Protein AF-A0A537Z3K4-F1 (afdb_monomer)

Solvent-accessible surface area (backbone atoms only — not comparable to full-atom values): 7274 Å² total; per-residue (Å²): 110,70,67,61,51,53,50,51,52,49,50,54,50,51,53,51,49,50,53,50,50,56,60,50,54,54,62,71,56,87,50,23,42,53,38,21,54,43,51,54,51,51,50,52,54,50,36,47,75,70,73,42,87,67,78,83,89,61,53,58,65,56,53,29,51,55,37,34,76,74,65,73,42,85,36,62,72,29,34,54,22,27,46,36,7,53,73,41,60,79,87,54,8,55,59,23,27,54,47,20,56,51,35,47,54,49,43,52,54,53,48,50,56,50,54,54,50,51,52,52,51,49,58,70,69,51,67,75,83,69,70,87,123

Mean predicted aligned error: 10.36 Å

Foldseek 3Di:
DVVVVVVVVVVVVVVVVVVVVVLVVQVPDLQLQSLLVSLVVVLCVLCVVLVNDDPPPDQLVSVQCSCCVPQVQHCVQLRVLSCCLNPNDPVCNNVSSVSNVVSSVVSSVRSVVRSVVVVVVVVVVPCPVVDDD

pLDDT: mean 81.57, std 13.55, range [47.38, 96.12]

Structure (mmCIF, N/CA/C/O backbone):
data_AF-A0A537Z3K4-F1
#
_entry.id   AF-A0A537Z3K4-F1
#
loop_
_atom_site.group_PDB
_atom_site.id
_atom_site.type_symbol
_atom_site.label_atom_id
_atom_site.label_alt_id
_atom_site.label_comp_id
_atom_site.label_asym_id
_atom_site.label_entity_id
_atom_site.label_seq_id
_atom_site.pdbx_PDB_ins_code
_atom_site.Cartn_x
_atom_site.Cartn_y
_atom_site.Cartn_z
_atom_site.occupancy
_atom_site.B_iso_or_equiv
_atom_site.auth_seq_id
_atom_site.auth_comp_id
_atom_site.auth_asym_id
_atom_site.auth_atom_id
_atom_site.pdbx_PDB_model_num
ATOM 1 N N . MET A 1 1 ? 33.391 11.000 -20.122 1.00 75.31 1 MET A N 1
ATOM 2 C CA . MET A 1 1 ? 32.340 9.970 -19.935 1.00 75.31 1 MET A CA 1
ATOM 3 C C . MET A 1 1 ? 32.119 9.601 -18.469 1.00 75.31 1 MET A C 1
ATOM 5 O O . MET A 1 1 ? 31.001 9.7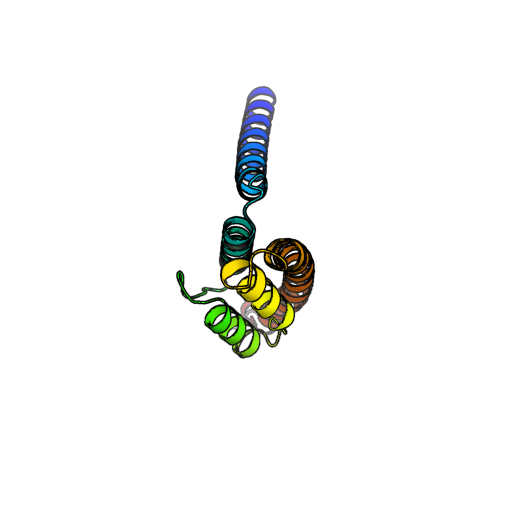67 -18.005 1.00 75.31 1 MET A O 1
ATOM 9 N N . ALA A 1 2 ? 33.145 9.188 -17.712 1.00 86.19 2 ALA A N 1
ATOM 10 C CA . ALA A 1 2 ? 32.992 8.784 -16.302 1.00 86.19 2 ALA A CA 1
ATOM 11 C C . ALA A 1 2 ? 32.328 9.845 -15.394 1.00 86.19 2 ALA A C 1
ATOM 13 O O . ALA A 1 2 ? 31.465 9.509 -14.590 1.00 86.19 2 ALA A O 1
ATOM 14 N N . PHE A 1 3 ? 32.661 11.128 -15.577 1.00 89.81 3 PHE A N 1
ATOM 15 C CA . PHE A 1 3 ? 32.042 12.232 -14.831 1.00 89.81 3 PHE A CA 1
ATOM 16 C C . PHE A 1 3 ? 30.523 12.331 -15.056 1.00 89.81 3 PHE A C 1
ATOM 18 O O . PHE A 1 3 ? 29.762 12.430 -14.100 1.00 89.81 3 PHE A O 1
ATOM 25 N N . LEU A 1 4 ? 30.070 12.233 -16.311 1.00 90.69 4 LEU A N 1
ATOM 26 C CA . LEU A 1 4 ? 28.643 12.263 -16.648 1.00 90.69 4 LEU A CA 1
ATOM 27 C C . LEU A 1 4 ? 27.902 11.046 -16.079 1.00 90.69 4 LEU A C 1
ATOM 29 O O . LEU A 1 4 ? 26.783 11.188 -15.597 1.00 90.69 4 LEU A O 1
ATOM 33 N N . LEU A 1 5 ? 28.536 9.869 -16.085 1.00 90.06 5 LEU A N 1
ATOM 34 C CA . LEU A 1 5 ? 27.970 8.654 -15.491 1.00 90.06 5 LEU A CA 1
ATOM 35 C C . LEU A 1 5 ? 27.822 8.773 -13.969 1.00 90.06 5 LEU A C 1
ATOM 37 O O . LEU A 1 5 ? 26.775 8.415 -13.434 1.00 90.06 5 LEU A O 1
ATOM 41 N N . LEU A 1 6 ? 28.826 9.318 -13.276 1.00 91.31 6 LEU A N 1
ATOM 42 C CA . LEU A 1 6 ? 28.752 9.589 -11.836 1.00 91.31 6 LEU A CA 1
ATOM 43 C C . LEU A 1 6 ? 27.644 10.592 -11.503 1.00 91.31 6 LEU A C 1
ATOM 45 O O . LEU A 1 6 ? 26.892 10.389 -10.551 1.00 91.31 6 LEU A O 1
ATOM 49 N N . LEU A 1 7 ? 27.507 11.643 -12.310 1.00 92.81 7 LEU A N 1
ATOM 50 C CA . LEU A 1 7 ? 26.484 12.669 -12.123 1.00 92.81 7 LEU A CA 1
ATOM 51 C C . LEU A 1 7 ? 25.076 12.095 -12.351 1.00 92.81 7 LEU A C 1
ATOM 53 O O . LEU A 1 7 ? 24.181 12.308 -11.532 1.00 92.81 7 LEU A O 1
ATOM 57 N N . ALA A 1 8 ? 24.894 11.285 -13.398 1.00 89.25 8 ALA A N 1
ATOM 58 C CA . ALA A 1 8 ? 23.645 10.574 -13.659 1.00 89.25 8 ALA A CA 1
ATOM 59 C C . ALA A 1 8 ? 23.298 9.582 -12.534 1.00 89.25 8 ALA A C 1
ATOM 61 O O . ALA A 1 8 ? 22.165 9.574 -12.049 1.00 89.25 8 ALA A O 1
ATOM 62 N N . ALA A 1 9 ? 24.267 8.789 -12.065 1.00 90.50 9 ALA A N 1
ATOM 63 C CA . ALA A 1 9 ? 24.074 7.866 -10.948 1.00 90.50 9 ALA A CA 1
ATOM 64 C C . ALA A 1 9 ? 23.692 8.608 -9.655 1.00 90.50 9 ALA A C 1
ATOM 66 O O . ALA A 1 9 ? 22.760 8.200 -8.960 1.00 90.50 9 ALA A O 1
ATOM 67 N N . GLY A 1 10 ? 24.352 9.736 -9.369 1.00 93.69 10 GLY A N 1
ATOM 68 C CA . GLY A 1 10 ? 24.030 10.605 -8.238 1.00 93.69 10 GLY A CA 1
ATOM 69 C C . GLY A 1 10 ? 22.610 11.170 -8.314 1.00 93.69 10 GLY A C 1
ATOM 70 O O . GLY A 1 10 ? 21.876 11.119 -7.327 1.00 93.69 10 GLY A O 1
ATOM 71 N N . ALA A 1 11 ? 22.181 11.630 -9.492 1.0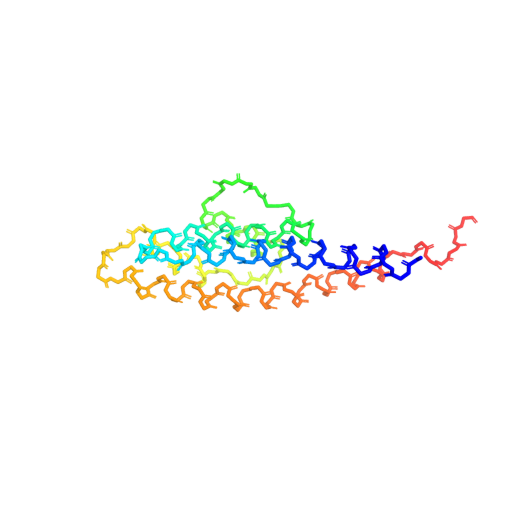0 89.19 11 ALA A N 1
ATOM 72 C CA . ALA A 1 11 ? 20.822 12.121 -9.708 1.00 89.19 11 ALA A CA 1
ATOM 73 C C . ALA A 1 11 ? 19.768 11.018 -9.498 1.00 89.19 11 ALA A C 1
ATOM 75 O O . ALA A 1 11 ? 18.789 11.225 -8.777 1.00 89.19 11 ALA A O 1
ATOM 76 N N . VAL A 1 12 ? 19.984 9.820 -10.055 1.00 88.25 12 VAL A N 1
ATOM 77 C CA . VAL A 1 12 ? 19.087 8.666 -9.863 1.00 88.25 12 VAL A CA 1
ATOM 78 C C . VAL A 1 12 ? 19.009 8.268 -8.388 1.00 88.25 12 VAL A C 1
ATOM 80 O O . VAL A 1 12 ? 17.910 8.039 -7.869 1.00 88.25 12 VAL A O 1
ATOM 83 N N . ALA A 1 13 ? 20.144 8.229 -7.685 1.00 86.38 13 ALA A N 1
ATOM 84 C CA . ALA A 1 13 ? 20.195 7.928 -6.257 1.00 86.38 13 ALA A CA 1
ATOM 85 C C . ALA A 1 13 ? 19.446 8.986 -5.430 1.00 86.38 13 ALA A C 1
ATOM 87 O O . ALA A 1 13 ? 18.612 8.631 -4.596 1.00 86.38 13 ALA A O 1
ATOM 88 N N . ALA A 1 14 ? 19.666 10.276 -5.700 1.00 83.31 14 ALA A N 1
ATOM 89 C CA . ALA A 1 14 ? 18.999 11.379 -5.011 1.00 83.31 14 ALA A CA 1
ATOM 90 C C . ALA A 1 14 ? 17.476 11.353 -5.211 1.00 83.31 14 ALA A C 1
ATOM 92 O O . ALA A 1 14 ? 16.722 11.462 -4.243 1.00 83.31 14 ALA A O 1
ATOM 93 N N . ILE A 1 15 ? 17.005 11.131 -6.443 1.00 86.94 15 ILE A N 1
ATOM 94 C CA . ILE A 1 15 ? 15.571 11.003 -6.748 1.00 86.94 15 ILE A CA 1
ATOM 95 C C . ILE A 1 15 ? 14.976 9.789 -6.024 1.00 86.94 15 ILE A C 1
ATOM 97 O O . ILE A 1 15 ? 13.884 9.873 -5.452 1.00 86.94 15 ILE A O 1
ATOM 101 N N . SER A 1 16 ? 15.695 8.666 -6.006 1.00 80.25 16 SER A N 1
ATOM 102 C CA . SER A 1 16 ? 15.261 7.441 -5.327 1.00 80.25 16 SER A CA 1
ATOM 103 C C . SER A 1 16 ? 15.159 7.638 -3.812 1.00 80.25 16 SER A C 1
ATOM 105 O O . SER A 1 16 ? 14.147 7.272 -3.207 1.00 80.25 16 SER A O 1
ATOM 107 N N . LEU A 1 17 ? 16.158 8.281 -3.199 1.00 79.00 17 LEU A N 1
ATOM 108 C CA . LEU A 1 17 ? 16.162 8.633 -1.779 1.00 79.00 17 LEU A CA 1
ATOM 109 C C . LEU A 1 17 ? 15.046 9.617 -1.441 1.00 79.00 17 LEU A C 1
ATOM 111 O O . LEU A 1 17 ? 14.347 9.415 -0.452 1.00 79.00 17 LEU A O 1
ATOM 115 N N . LEU A 1 18 ? 14.815 10.632 -2.276 1.00 78.25 18 LEU A N 1
ATOM 116 C CA . LEU A 1 18 ? 13.732 11.589 -2.073 1.00 78.25 18 LEU A CA 1
ATOM 117 C C . LEU A 1 18 ? 12.367 10.898 -2.135 1.00 78.25 18 LEU A C 1
ATOM 119 O O . LEU A 1 18 ? 11.528 11.130 -1.264 1.00 78.25 18 LEU A O 1
ATOM 123 N N . LYS A 1 19 ? 12.146 10.005 -3.109 1.00 72.81 19 LYS A N 1
ATOM 124 C CA . LYS A 1 19 ? 10.929 9.181 -3.182 1.00 72.81 19 LYS A CA 1
ATOM 125 C C . LYS A 1 19 ? 10.756 8.340 -1.919 1.00 72.81 19 LYS A C 1
ATOM 127 O O . LYS A 1 19 ? 9.667 8.323 -1.343 1.00 72.81 19 LYS A O 1
ATOM 132 N N . LEU A 1 20 ? 11.821 7.685 -1.456 1.00 73.50 20 LEU A N 1
ATOM 133 C CA . LEU A 1 20 ? 11.792 6.863 -0.249 1.00 73.50 20 LEU A CA 1
ATOM 134 C C . LEU A 1 20 ? 11.510 7.696 1.009 1.00 73.50 20 LEU A C 1
ATOM 136 O O . LEU A 1 20 ? 10.682 7.300 1.830 1.00 73.50 20 LEU A O 1
ATOM 140 N N . ALA A 1 21 ? 12.148 8.858 1.140 1.00 69.00 21 ALA A N 1
ATOM 141 C CA . ALA A 1 21 ? 11.952 9.793 2.238 1.00 69.00 21 ALA A CA 1
ATOM 142 C C . ALA A 1 21 ? 10.519 10.326 2.251 1.00 69.00 21 ALA A C 1
ATOM 144 O O . ALA A 1 21 ? 9.865 10.265 3.286 1.00 69.00 21 ALA A O 1
ATOM 145 N N . ARG A 1 22 ? 9.970 10.737 1.099 1.00 72.69 22 ARG A N 1
ATOM 146 C CA . ARG A 1 22 ? 8.560 11.144 0.975 1.00 72.69 22 ARG A CA 1
ATOM 147 C C . ARG A 1 22 ? 7.615 10.010 1.366 1.00 72.69 22 ARG A C 1
ATOM 149 O O . ARG A 1 22 ? 6.629 10.239 2.061 1.00 72.69 22 ARG A O 1
ATOM 156 N N . ARG A 1 23 ? 7.930 8.778 0.956 1.00 66.12 23 ARG A N 1
ATOM 157 C CA . ARG A 1 23 ? 7.155 7.577 1.294 1.00 66.12 23 ARG A CA 1
ATOM 158 C C . ARG A 1 23 ? 7.206 7.271 2.791 1.00 66.12 23 ARG A C 1
ATOM 160 O O . ARG A 1 23 ? 6.175 6.948 3.367 1.00 66.12 23 ARG A O 1
ATOM 167 N N . ARG A 1 24 ? 8.364 7.431 3.442 1.00 62.19 24 ARG A N 1
ATOM 168 C CA . ARG A 1 24 ? 8.514 7.277 4.900 1.00 62.19 24 ARG A CA 1
ATOM 169 C C . ARG A 1 24 ? 7.927 8.436 5.701 1.00 62.19 24 ARG A C 1
ATOM 171 O O . ARG A 1 24 ? 7.373 8.185 6.765 1.00 62.19 24 ARG A O 1
ATOM 178 N N . ALA A 1 25 ? 7.975 9.661 5.187 1.00 61.25 25 ALA A N 1
ATOM 179 C CA . ALA A 1 25 ? 7.377 10.837 5.814 1.00 61.25 25 ALA A CA 1
ATOM 180 C C . ALA A 1 25 ? 5.860 10.673 5.999 1.00 61.25 25 ALA A C 1
ATOM 182 O O . ALA A 1 25 ? 5.318 11.100 7.015 1.00 61.25 25 ALA A O 1
ATOM 183 N N . ARG A 1 26 ? 5.182 9.951 5.091 1.00 59.44 26 ARG A N 1
ATOM 184 C CA . ARG A 1 26 ? 3.759 9.586 5.248 1.00 59.44 26 ARG A CA 1
ATOM 185 C C . ARG A 1 26 ? 3.475 8.747 6.505 1.00 59.44 26 ARG A C 1
ATOM 187 O O . ARG A 1 26 ? 2.361 8.786 7.008 1.00 59.44 26 ARG A O 1
ATOM 194 N N . TYR A 1 27 ? 4.469 8.030 7.031 1.00 56.59 27 TYR A N 1
ATOM 195 C CA . TYR A 1 27 ? 4.353 7.180 8.223 1.00 56.59 27 TYR A CA 1
ATOM 196 C C . TYR A 1 27 ? 4.934 7.806 9.498 1.00 56.59 27 TYR A C 1
ATOM 198 O O . TYR A 1 27 ? 4.916 7.162 10.544 1.00 56.59 27 TYR A O 1
ATOM 206 N N . LEU A 1 28 ? 5.463 9.032 9.422 1.00 60.97 28 LEU A N 1
ATOM 207 C CA . LEU A 1 28 ? 5.999 9.769 10.575 1.00 60.97 28 LEU A CA 1
ATOM 208 C C . LEU A 1 28 ? 4.901 10.411 11.435 1.00 60.97 28 LEU A C 1
ATOM 210 O O . LEU A 1 28 ? 5.163 10.873 12.542 1.00 60.97 28 LEU A O 1
ATOM 214 N N . THR A 1 29 ? 3.660 10.415 10.952 1.00 67.44 29 THR A N 1
ATOM 215 C CA . THR A 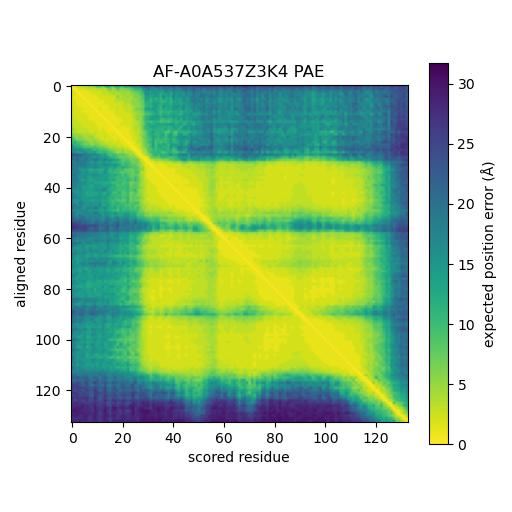1 29 ? 2.503 10.825 11.744 1.00 67.44 29 THR A CA 1
ATOM 216 C C . THR A 1 29 ? 2.119 9.740 12.753 1.00 67.44 29 THR A C 1
ATOM 218 O O . THR A 1 29 ? 2.086 8.555 12.428 1.00 67.44 29 THR A O 1
ATOM 221 N N . ARG A 1 30 ? 1.822 10.152 13.990 1.00 72.56 30 ARG A N 1
ATOM 222 C CA . ARG A 1 30 ? 1.260 9.275 15.032 1.00 72.56 30 ARG A CA 1
ATOM 223 C C . ARG A 1 30 ? -0.254 9.072 14.891 1.00 72.56 30 ARG A C 1
ATOM 225 O O . ARG A 1 30 ? -0.822 8.321 15.674 1.00 72.56 30 ARG A O 1
ATOM 232 N N . ASP A 1 31 ? -0.889 9.727 13.920 1.00 85.94 31 ASP A N 1
ATOM 233 C CA . ASP A 1 31 ? -2.322 9.606 13.670 1.00 85.94 31 ASP A CA 1
ATOM 234 C C . ASP A 1 31 ? -2.634 8.278 12.944 1.00 85.94 31 ASP A C 1
ATOM 236 O O . ASP A 1 31 ? -2.216 8.100 11.790 1.00 85.94 31 ASP A O 1
ATOM 240 N N . PRO A 1 32 ? -3.368 7.342 13.580 1.00 86.12 32 PRO A N 1
ATOM 241 C CA . PRO A 1 32 ? -3.703 6.050 12.983 1.00 86.12 32 PRO A CA 1
ATOM 242 C C . PRO A 1 32 ? -4.514 6.183 11.690 1.00 86.12 32 PRO A C 1
ATOM 244 O O . PRO A 1 32 ? -4.315 5.399 10.759 1.00 86.12 32 PRO A O 1
ATOM 247 N N . ARG A 1 33 ? -5.339 7.230 11.559 1.00 89.56 33 ARG A N 1
ATOM 248 C CA . ARG A 1 33 ? -6.168 7.455 10.367 1.00 89.56 33 ARG A CA 1
ATOM 249 C C . ARG A 1 33 ? -5.315 7.794 9.154 1.00 89.56 33 ARG A C 1
ATOM 251 O O . ARG A 1 33 ? -5.544 7.291 8.053 1.00 89.56 33 ARG A O 1
ATOM 258 N N . ARG A 1 34 ? -4.289 8.625 9.358 1.00 87.38 34 ARG A N 1
ATOM 259 C CA . ARG A 1 34 ? -3.319 8.962 8.308 1.00 87.38 34 ARG A CA 1
ATOM 260 C C . ARG A 1 34 ? -2.457 7.762 7.933 1.00 87.38 34 ARG A C 1
ATOM 262 O O . ARG A 1 34 ? -2.152 7.601 6.754 1.00 87.38 34 ARG A O 1
ATOM 269 N N . ILE A 1 35 ? -2.103 6.907 8.896 1.00 88.38 35 ILE A N 1
ATOM 270 C CA . ILE A 1 35 ? -1.390 5.652 8.616 1.00 88.38 35 ILE A CA 1
ATOM 271 C C . ILE A 1 35 ? -2.250 4.731 7.744 1.00 88.38 35 ILE A C 1
ATOM 273 O O . ILE A 1 35 ? -1.744 4.218 6.747 1.00 88.38 35 ILE A O 1
ATOM 277 N N . ALA A 1 36 ? -3.534 4.560 8.063 1.00 89.50 36 ALA A N 1
ATOM 278 C CA . ALA A 1 36 ? -4.456 3.757 7.261 1.00 89.50 36 ALA A CA 1
ATOM 279 C C . ALA A 1 36 ? -4.567 4.289 5.823 1.00 89.50 36 ALA A C 1
ATOM 281 O O . ALA A 1 36 ? -4.378 3.545 4.860 1.00 89.50 36 ALA A O 1
ATOM 282 N N . ALA A 1 37 ? -4.779 5.600 5.663 1.00 88.31 37 ALA A N 1
ATOM 283 C CA . ALA A 1 37 ? -4.836 6.238 4.348 1.00 88.31 37 ALA A CA 1
ATOM 284 C C . ALA A 1 37 ? -3.518 6.083 3.561 1.00 88.31 37 ALA A C 1
ATOM 286 O O . ALA A 1 37 ? -3.538 5.861 2.349 1.00 88.31 37 ALA A O 1
ATOM 287 N N . ALA A 1 38 ? -2.370 6.166 4.243 1.00 88.31 38 ALA A N 1
ATOM 288 C CA . ALA A 1 38 ? -1.063 5.923 3.639 1.00 88.31 38 ALA A CA 1
ATOM 289 C C . ALA A 1 38 ? -0.898 4.465 3.184 1.00 88.31 38 ALA A C 1
ATOM 291 O O . ALA A 1 38 ? -0.361 4.243 2.101 1.00 88.31 38 ALA A O 1
ATOM 292 N N . CYS A 1 39 ? -1.395 3.496 3.961 1.00 89.38 39 CYS A N 1
ATOM 293 C CA . CYS A 1 39 ? -1.371 2.080 3.599 1.00 89.38 39 CYS A CA 1
ATOM 294 C C . CYS A 1 39 ? -2.221 1.795 2.354 1.00 89.38 39 CYS A C 1
ATOM 296 O O . CYS A 1 39 ? -1.745 1.129 1.438 1.00 89.38 39 CYS A O 1
ATOM 298 N N . GLY A 1 40 ? -3.439 2.345 2.288 1.00 89.12 40 GLY A N 1
ATOM 299 C CA . GLY A 1 40 ? -4.302 2.224 1.107 1.00 89.12 40 GLY A CA 1
ATOM 300 C C . GLY A 1 40 ? -3.650 2.801 -0.141 1.00 89.12 40 GLY A C 1
ATOM 301 O O . GLY A 1 40 ? -3.524 2.118 -1.152 1.00 89.12 40 GLY A O 1
ATOM 302 N N . ARG A 1 41 ? -3.133 4.030 -0.038 1.00 87.00 41 ARG A N 1
ATOM 303 C CA . ARG A 1 41 ? -2.440 4.680 -1.155 1.00 87.00 41 ARG A CA 1
ATOM 304 C C . ARG A 1 41 ? -1.191 3.908 -1.584 1.00 87.00 41 ARG A C 1
ATOM 306 O O . ARG A 1 41 ? -0.930 3.798 -2.770 1.00 87.00 41 ARG A O 1
ATOM 313 N N . GLU A 1 42 ? -0.438 3.342 -0.641 1.00 88.44 42 GLU A N 1
ATOM 314 C CA . GLU A 1 42 ? 0.717 2.497 -0.953 1.00 88.44 42 GLU A CA 1
ATOM 315 C C . GLU A 1 42 ? 0.333 1.209 -1.695 1.00 88.44 42 GLU A C 1
ATOM 317 O O . GLU A 1 42 ? 1.087 0.782 -2.570 1.00 88.44 42 GLU A O 1
ATOM 322 N N . LEU A 1 43 ? -0.794 0.586 -1.348 1.00 90.00 43 LEU A N 1
ATOM 323 C CA . LEU A 1 43 ? -1.295 -0.586 -2.061 1.00 90.00 43 LEU A CA 1
ATOM 324 C C . LEU A 1 43 ? -1.738 -0.221 -3.481 1.00 90.00 43 LEU A C 1
ATOM 326 O O . LEU A 1 43 ? -1.338 -0.898 -4.423 1.00 90.00 43 LEU A O 1
ATOM 330 N N . SER A 1 44 ? -2.490 0.871 -3.643 1.00 88.25 44 SER A N 1
ATOM 331 C CA . SER A 1 44 ? -2.892 1.364 -4.965 1.00 88.25 44 SER A CA 1
ATOM 332 C C . SER A 1 44 ? -1.680 1.714 -5.833 1.00 88.25 44 SER A C 1
ATOM 334 O O . SER A 1 44 ? -1.606 1.259 -6.969 1.00 88.25 44 SER A O 1
ATOM 336 N N . ASP A 1 45 ? -0.701 2.449 -5.286 1.00 86.62 45 ASP A N 1
ATOM 337 C CA . ASP A 1 45 ? 0.560 2.770 -5.972 1.00 86.62 45 ASP A CA 1
ATOM 338 C C . ASP A 1 45 ? 1.271 1.472 -6.418 1.00 86.62 45 ASP A C 1
ATOM 340 O O . ASP A 1 45 ? 1.715 1.360 -7.557 1.00 86.62 45 ASP A O 1
ATOM 344 N N . PHE A 1 46 ? 1.335 0.458 -5.542 1.00 87.75 46 PHE A N 1
ATOM 345 C CA . PHE A 1 46 ? 1.956 -0.830 -5.859 1.00 87.75 46 PHE A CA 1
ATOM 346 C C . PHE A 1 46 ? 1.239 -1.573 -6.995 1.00 87.75 46 PHE A C 1
ATOM 348 O O . PHE A 1 46 ? 1.906 -2.112 -7.872 1.00 87.75 46 PHE A O 1
ATOM 355 N N . LEU A 1 47 ? -0.093 -1.613 -6.998 1.00 87.25 47 LEU A N 1
ATOM 356 C CA . LEU A 1 47 ? -0.863 -2.278 -8.055 1.00 87.25 47 LEU A CA 1
ATOM 357 C C . LEU A 1 47 ? -0.707 -1.564 -9.404 1.00 87.25 47 LEU A C 1
ATOM 359 O O . LEU A 1 47 ? -0.489 -2.220 -10.424 1.00 87.25 47 LEU A O 1
ATOM 363 N N . LEU A 1 48 ? -0.712 -0.228 -9.398 1.00 85.25 48 LEU A N 1
ATOM 364 C CA . LEU A 1 48 ? -0.441 0.576 -10.590 1.00 85.25 48 LEU A CA 1
ATOM 365 C C . LEU A 1 48 ? 0.964 0.310 -11.151 1.00 85.25 48 LEU A C 1
ATOM 367 O O . LEU A 1 48 ? 1.105 0.136 -12.363 1.00 85.25 48 LEU A O 1
ATOM 371 N N . ASP A 1 49 ? 1.982 0.197 -10.290 1.00 85.38 49 ASP A N 1
ATOM 372 C CA . ASP A 1 49 ? 3.349 -0.163 -10.700 1.00 85.38 49 ASP A CA 1
ATOM 373 C C . ASP A 1 49 ? 3.406 -1.544 -11.383 1.00 85.38 49 ASP A C 1
ATOM 375 O O . ASP A 1 49 ? 4.233 -1.764 -12.267 1.00 85.38 49 ASP A O 1
ATOM 379 N N . GLN A 1 50 ? 2.520 -2.475 -11.010 1.00 81.56 50 GLN A N 1
ATOM 380 C CA . GLN A 1 50 ? 2.396 -3.798 -11.640 1.00 81.56 50 GLN A CA 1
ATOM 381 C C . GLN A 1 50 ? 1.451 -3.810 -12.855 1.00 81.56 50 GLN A C 1
ATOM 383 O O . GLN A 1 50 ? 1.033 -4.874 -13.305 1.00 81.56 50 GLN A O 1
ATOM 388 N N . ARG A 1 51 ? 1.098 -2.633 -13.395 1.00 82.38 51 ARG A N 1
ATOM 389 C CA . ARG A 1 51 ? 0.148 -2.462 -14.511 1.00 82.38 51 ARG A CA 1
ATOM 390 C C . ARG A 1 51 ? -1.224 -3.085 -14.247 1.00 82.38 51 ARG A C 1
ATOM 392 O O . ARG A 1 51 ? -1.938 -3.426 -15.189 1.00 82.38 51 ARG A O 1
ATOM 399 N N . PHE A 1 52 ? -1.604 -3.204 -12.980 1.00 81.38 52 PHE A N 1
ATOM 400 C CA . PHE A 1 52 ? -2.933 -3.624 -12.585 1.00 81.38 52 PHE A CA 1
ATOM 401 C C . PHE A 1 52 ? -3.767 -2.367 -12.300 1.00 81.38 52 PHE A C 1
ATOM 403 O O . PHE A 1 52 ? -3.596 -1.748 -11.245 1.00 81.38 52 PHE A O 1
ATOM 410 N N . PRO A 1 53 ? -4.617 -1.917 -13.245 1.00 73.62 53 PRO A N 1
ATOM 411 C CA . PRO A 1 53 ? -5.429 -0.732 -13.031 1.00 73.62 53 PRO A CA 1
ATOM 412 C C . PRO A 1 53 ? -6.453 -1.040 -11.944 1.00 73.62 53 PRO A C 1
ATOM 414 O O . PRO A 1 53 ? -7.286 -1.926 -12.124 1.00 73.62 53 PRO A O 1
ATOM 417 N N . VAL A 1 54 ? -6.348 -0.303 -10.843 1.00 74.56 54 VAL A N 1
ATOM 418 C CA . VAL A 1 54 ? -7.317 -0.240 -9.746 1.00 74.56 54 VAL A CA 1
ATOM 419 C C . VAL A 1 54 ? -8.137 1.030 -9.911 1.00 74.56 54 VAL A C 1
ATOM 421 O O . VAL A 1 54 ? -7.585 2.074 -10.286 1.00 74.56 54 VAL A O 1
ATOM 424 N N . ARG A 1 55 ? -9.440 0.985 -9.613 1.00 67.44 55 ARG A N 1
ATOM 425 C CA . ARG A 1 55 ? -10.254 2.211 -9.590 1.00 67.44 55 ARG A CA 1
ATOM 426 C C . ARG A 1 55 ? -9.732 3.147 -8.494 1.00 67.44 55 ARG A C 1
ATOM 428 O O . ARG A 1 55 ? -9.828 2.876 -7.300 1.00 67.44 55 ARG A O 1
ATOM 435 N N . GLY A 1 56 ? -9.130 4.263 -8.904 1.00 58.62 56 GLY A N 1
ATOM 436 C CA . GLY A 1 56 ? -8.605 5.263 -7.978 1.00 58.62 56 GLY A CA 1
ATOM 437 C C . GLY A 1 56 ? -9.724 5.895 -7.148 1.00 58.62 56 GLY A C 1
ATOM 438 O O . GLY A 1 56 ? -10.729 6.330 -7.699 1.00 58.62 56 GLY A O 1
ATOM 439 N N . GLY A 1 57 ? -9.531 5.979 -5.829 1.00 60.06 57 GLY A N 1
ATOM 440 C CA . GLY A 1 57 ? -10.479 6.623 -4.909 1.00 60.06 57 GLY A CA 1
ATOM 441 C C . GLY A 1 57 ? -11.487 5.689 -4.236 1.00 60.06 57 GLY A C 1
ATOM 442 O O . GLY A 1 57 ? -12.290 6.181 -3.447 1.00 60.06 57 GLY A O 1
ATOM 443 N N . GLY A 1 58 ? -11.420 4.382 -4.501 1.00 67.19 58 GLY A N 1
ATOM 444 C CA . GLY A 1 58 ? -12.318 3.408 -3.890 1.00 67.19 58 GLY A CA 1
ATOM 445 C C . GLY A 1 58 ? -12.111 3.189 -2.389 1.00 67.19 58 GLY A C 1
ATOM 446 O O . GLY A 1 58 ? -11.074 3.543 -1.810 1.00 67.19 58 GLY A O 1
ATOM 447 N N . THR A 1 59 ? -13.123 2.613 -1.742 1.00 84.56 59 THR A N 1
ATOM 448 C CA . THR A 1 59 ? -13.051 2.198 -0.330 1.00 84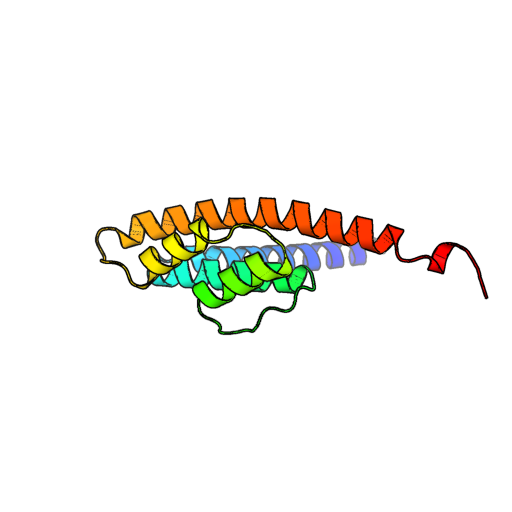.56 59 THR A CA 1
ATOM 449 C C . THR A 1 59 ? -12.071 1.033 -0.141 1.00 84.56 59 THR A C 1
ATOM 451 O O . THR A 1 59 ? -11.660 0.383 -1.102 1.00 84.56 59 THR A O 1
ATOM 454 N N . PHE A 1 60 ? -11.672 0.737 1.104 1.00 87.56 60 PHE A N 1
ATOM 455 C CA . PHE A 1 60 ? -10.859 -0.458 1.359 1.00 87.56 60 PHE A CA 1
ATOM 456 C C . PHE A 1 60 ? -11.599 -1.737 0.940 1.00 87.56 60 PHE A C 1
ATOM 458 O O . PHE A 1 60 ? -10.963 -2.627 0.389 1.00 87.56 60 PHE A O 1
ATOM 465 N N . GLY A 1 61 ? -12.923 -1.796 1.117 1.00 86.06 61 GLY A N 1
ATOM 466 C CA . GLY A 1 61 ? -13.758 -2.903 0.638 1.00 86.06 61 GLY A CA 1
ATOM 467 C C . GLY A 1 61 ? -13.700 -3.079 -0.878 1.00 86.06 61 GLY A C 1
ATOM 468 O O . GLY A 1 61 ? -13.377 -4.162 -1.343 1.00 86.06 61 GLY A O 1
ATOM 469 N N . GLU A 1 62 ? -13.883 -2.005 -1.647 1.00 87.19 62 GLU A N 1
ATOM 470 C CA . GLU A 1 62 ? -13.770 -2.063 -3.115 1.00 87.19 62 GLU A CA 1
ATOM 471 C C . GLU A 1 62 ? -12.379 -2.526 -3.568 1.00 87.19 62 GLU A C 1
ATOM 473 O O . GLU A 1 62 ? -12.252 -3.307 -4.508 1.00 87.19 62 GLU A O 1
ATOM 478 N N . LEU A 1 63 ? -11.326 -2.083 -2.873 1.00 87.12 63 LEU A N 1
ATOM 479 C CA . LEU A 1 63 ? -9.961 -2.518 -3.152 1.00 87.12 63 LEU A CA 1
ATOM 480 C C . LEU A 1 63 ? -9.740 -4.001 -2.819 1.00 87.12 63 LEU A C 1
ATOM 482 O O . LEU A 1 63 ? -8.991 -4.666 -3.529 1.00 87.12 63 LEU A O 1
ATOM 486 N N . ARG A 1 64 ? -10.361 -4.522 -1.751 1.00 91.31 64 ARG A N 1
ATOM 487 C CA . ARG A 1 64 ? -10.353 -5.962 -1.446 1.00 91.31 64 ARG A CA 1
ATOM 488 C C . ARG A 1 64 ? -11.025 -6.729 -2.568 1.00 91.31 64 ARG A C 1
ATOM 490 O O . ARG A 1 64 ? -10.398 -7.638 -3.095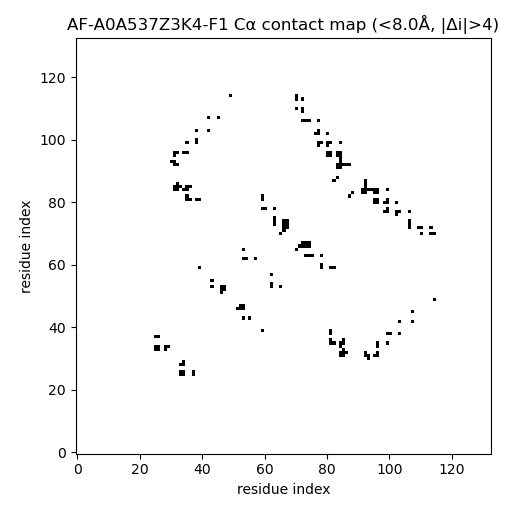 1.00 91.31 64 ARG A O 1
ATOM 497 N N . ASP A 1 65 ? -12.252 -6.354 -2.908 1.00 90.12 65 ASP A N 1
ATOM 498 C CA . ASP A 1 65 ? -13.070 -7.075 -3.882 1.00 90.12 65 ASP A CA 1
ATOM 499 C C . ASP A 1 65 ? -12.343 -7.120 -5.232 1.00 90.12 65 ASP A C 1
ATOM 501 O O . ASP A 1 65 ? -12.180 -8.179 -5.825 1.00 90.12 65 ASP A O 1
ATOM 505 N N . GLU A 1 66 ? -11.742 -6.004 -5.657 1.00 88.62 66 GLU A N 1
ATOM 506 C CA . GLU A 1 66 ? -10.968 -5.959 -6.896 1.00 88.62 66 GLU A CA 1
ATOM 507 C C . GLU A 1 66 ? -9.723 -6.870 -6.879 1.00 88.62 66 GLU A C 1
ATOM 509 O O . GLU A 1 66 ? -9.365 -7.445 -7.909 1.00 88.62 66 GLU A O 1
ATOM 514 N N . ILE A 1 67 ? -9.054 -7.018 -5.731 1.00 89.62 67 ILE A N 1
ATOM 515 C CA . ILE A 1 67 ? -7.899 -7.915 -5.578 1.00 89.62 67 ILE A CA 1
ATOM 516 C C . ILE A 1 67 ? -8.349 -9.380 -5.516 1.00 89.62 67 ILE A C 1
ATOM 518 O O . ILE A 1 67 ? -7.752 -10.232 -6.175 1.00 89.62 67 ILE A O 1
ATOM 522 N N . GLU A 1 68 ? -9.381 -9.684 -4.736 1.00 92.12 68 GLU A N 1
ATOM 523 C CA . GLU A 1 68 ? -9.874 -11.047 -4.538 1.00 92.12 68 GLU A CA 1
ATOM 524 C C . GLU A 1 68 ? -10.510 -11.590 -5.826 1.00 92.12 68 GLU A C 1
ATOM 526 O O . GLU A 1 68 ? -10.147 -12.683 -6.257 1.00 92.12 68 GLU A O 1
ATOM 531 N N . ASP A 1 69 ? -11.328 -10.796 -6.521 1.00 89.81 69 ASP A N 1
ATOM 532 C CA . ASP A 1 69 ? -12.024 -11.223 -7.742 1.00 89.81 69 ASP A CA 1
ATOM 533 C C . ASP A 1 69 ? -11.079 -11.410 -8.935 1.00 89.81 69 ASP A C 1
ATOM 535 O O . ASP A 1 69 ? -11.254 -12.317 -9.750 1.00 89.81 69 ASP A O 1
ATOM 539 N N . ARG A 1 70 ? -10.076 -10.534 -9.083 1.00 87.50 70 ARG A N 1
ATOM 540 C CA . ARG A 1 70 ? -9.228 -10.502 -10.292 1.00 87.50 70 ARG A CA 1
ATOM 541 C C . ARG A 1 70 ? -7.871 -11.170 -10.111 1.00 87.50 70 ARG A C 1
ATOM 543 O O . ARG A 1 70 ? -7.261 -11.541 -11.112 1.00 87.50 70 ARG A O 1
ATOM 550 N N . LEU A 1 71 ? -7.366 -11.261 -8.881 1.00 86.25 71 LEU A N 1
ATOM 551 C CA . LEU A 1 71 ? -6.051 -11.837 -8.578 1.00 86.25 71 LEU A CA 1
ATOM 552 C C . LEU A 1 71 ? -6.136 -13.062 -7.661 1.00 86.25 71 LEU A C 1
ATOM 554 O O . LEU A 1 71 ? -5.102 -13.681 -7.433 1.00 86.25 71 LEU A O 1
ATOM 558 N N . ALA A 1 72 ? -7.321 -13.414 -7.141 1.00 88.38 72 ALA A N 1
ATOM 559 C CA . ALA A 1 72 ? -7.520 -14.533 -6.213 1.00 88.38 72 ALA A CA 1
ATOM 560 C C . ALA A 1 72 ? -6.600 -14.480 -4.972 1.00 88.38 72 ALA A C 1
ATOM 562 O O . ALA A 1 72 ? -6.255 -15.506 -4.385 1.00 88.38 72 ALA A O 1
ATOM 563 N N . VAL A 1 73 ? -6.192 -13.273 -4.556 1.00 91.44 73 VAL A N 1
ATOM 564 C CA . VAL A 1 73 ? -5.353 -13.048 -3.370 1.00 91.44 73 VAL A CA 1
ATOM 565 C C . VAL A 1 73 ? -6.208 -12.503 -2.235 1.00 91.44 73 VAL A C 1
ATOM 567 O O . VAL A 1 73 ? -6.801 -11.443 -2.369 1.00 91.44 73 VAL A O 1
ATOM 570 N N . GLU A 1 74 ? -6.202 -13.167 -1.079 1.00 92.62 74 GLU A N 1
ATOM 571 C CA . GLU A 1 74 ? -6.939 -12.690 0.099 1.00 92.62 74 GLU A CA 1
ATOM 572 C C . GLU A 1 74 ? -6.382 -11.347 0.612 1.00 92.62 74 GLU A C 1
ATOM 574 O O . GLU A 1 74 ? -5.189 -11.212 0.927 1.00 92.62 74 GLU A O 1
ATOM 579 N N . ALA A 1 75 ? -7.262 -10.350 0.707 1.00 92.94 75 ALA A N 1
ATOM 580 C CA . ALA A 1 75 ? -6.968 -8.991 1.161 1.00 92.94 75 ALA A CA 1
ATOM 581 C C . ALA A 1 75 ? -7.845 -8.556 2.353 1.00 92.94 75 ALA A C 1
ATOM 583 O O . ALA A 1 75 ? -7.667 -7.458 2.895 1.00 92.94 75 ALA A O 1
ATOM 584 N N . GLY A 1 76 ? -8.768 -9.410 2.801 1.00 93.56 76 GLY A N 1
ATOM 585 C CA . GLY A 1 76 ? -9.645 -9.185 3.947 1.00 93.56 76 GLY A CA 1
ATOM 586 C C . GLY A 1 76 ? -8.921 -8.797 5.241 1.00 93.56 76 GLY A C 1
ATOM 587 O O . GLY A 1 76 ? -9.331 -7.845 5.902 1.00 93.56 76 GLY A O 1
ATOM 588 N N . ALA A 1 77 ? -7.834 -9.479 5.611 1.00 93.56 77 ALA A N 1
ATOM 589 C CA . ALA A 1 77 ? -7.075 -9.152 6.827 1.00 93.56 77 ALA A CA 1
ATOM 590 C C . ALA A 1 77 ? -6.526 -7.714 6.808 1.00 93.56 77 ALA A C 1
ATOM 592 O O . ALA A 1 77 ? -6.702 -6.954 7.763 1.00 93.56 77 ALA A O 1
ATOM 593 N N . PHE A 1 78 ? -5.947 -7.306 5.677 1.00 94.69 78 PHE A N 1
ATOM 594 C CA . PHE A 1 78 ? -5.451 -5.946 5.483 1.00 94.69 78 PHE A CA 1
ATOM 595 C C . PHE A 1 78 ? -6.572 -4.907 5.568 1.00 94.69 78 PHE A C 1
ATOM 597 O O . PHE A 1 78 ? -6.426 -3.899 6.261 1.00 94.69 78 PHE A O 1
ATOM 604 N N . THR A 1 79 ? -7.682 -5.138 4.870 1.00 94.50 79 THR A N 1
ATOM 605 C CA . THR A 1 79 ? -8.766 -4.154 4.767 1.00 94.50 79 THR A CA 1
ATOM 606 C C . THR A 1 79 ? -9.521 -3.985 6.074 1.00 94.50 79 THR A C 1
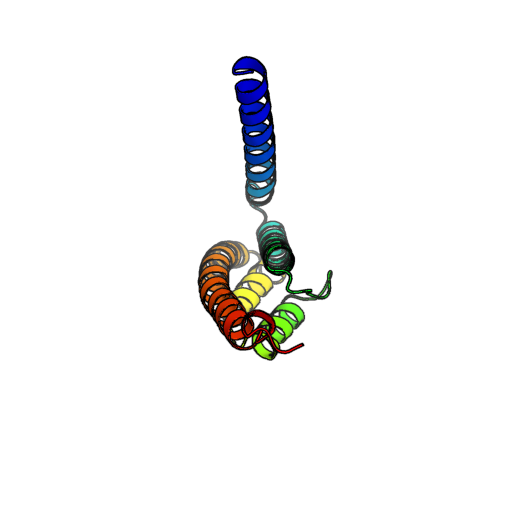ATOM 608 O O . THR A 1 79 ? -9.738 -2.848 6.482 1.00 94.50 79 THR A O 1
ATOM 611 N N . ARG A 1 80 ? -9.769 -5.071 6.819 1.00 94.62 80 ARG A N 1
ATOM 612 C CA . ARG A 1 80 ? -10.312 -4.996 8.186 1.00 94.62 80 ARG A CA 1
ATOM 613 C C . ARG A 1 80 ? -9.421 -4.172 9.115 1.00 94.62 80 ARG A C 1
ATOM 615 O O . ARG A 1 80 ? -9.919 -3.287 9.808 1.00 94.62 80 ARG A O 1
ATOM 622 N N . ALA A 1 81 ? -8.111 -4.420 9.111 1.00 94.25 81 ALA A N 1
ATOM 623 C CA . ALA A 1 81 ? -7.175 -3.666 9.944 1.00 94.25 81 ALA A CA 1
ATOM 624 C C . ALA A 1 81 ? -7.092 -2.185 9.521 1.00 94.25 81 ALA A C 1
ATOM 626 O O . ALA A 1 81 ? -7.036 -1.290 10.367 1.00 94.25 81 ALA A O 1
ATOM 627 N N . ALA A 1 82 ? -7.121 -1.904 8.215 1.00 92.81 82 ALA A N 1
ATOM 628 C CA . ALA A 1 82 ? -7.102 -0.543 7.685 1.00 92.81 82 ALA A CA 1
ATOM 629 C C . ALA A 1 82 ? -8.393 0.234 8.008 1.00 92.81 82 ALA A C 1
ATOM 631 O O . ALA A 1 82 ? -8.315 1.406 8.388 1.00 92.81 82 ALA A O 1
ATOM 632 N N . ASP A 1 83 ? -9.559 -0.411 7.926 1.00 93.69 83 ASP A N 1
ATOM 633 C CA . ASP A 1 83 ? -10.841 0.164 8.341 1.00 93.69 83 ASP A CA 1
ATOM 634 C C . ASP A 1 83 ? -10.877 0.416 9.849 1.00 93.69 83 ASP A C 1
ATOM 636 O O . ASP A 1 83 ? -11.213 1.523 10.277 1.00 93.69 83 ASP A O 1
ATOM 640 N N . ALA A 1 84 ? -10.439 -0.548 10.663 1.00 93.19 84 ALA A N 1
ATOM 641 C CA . ALA A 1 84 ? -10.345 -0.382 12.112 1.00 93.19 84 ALA A CA 1
ATOM 642 C C . ALA A 1 84 ? -9.402 0.771 12.502 1.00 93.19 84 ALA A C 1
ATOM 644 O O . ALA A 1 84 ? -9.703 1.548 13.405 1.00 93.19 84 ALA A O 1
ATOM 645 N N . ALA A 1 85 ? -8.294 0.955 11.785 1.00 92.81 85 ALA A N 1
ATOM 646 C CA . ALA A 1 85 ? -7.381 2.073 12.007 1.00 92.81 85 ALA A CA 1
ATOM 647 C C . ALA A 1 85 ? -7.971 3.436 11.595 1.00 92.81 85 ALA A C 1
ATOM 649 O O . ALA A 1 85 ? -7.634 4.466 12.186 1.00 92.81 85 ALA A O 1
ATOM 650 N N . ARG A 1 86 ? -8.829 3.468 10.566 1.00 89.75 86 ARG A N 1
ATOM 651 C CA . ARG A 1 86 ? -9.402 4.707 10.017 1.00 89.75 86 ARG A CA 1
ATOM 652 C C . ARG A 1 86 ? -10.676 5.148 10.734 1.00 89.75 86 ARG A C 1
ATOM 654 O O . ARG A 1 86 ? -10.842 6.344 10.981 1.00 89.75 86 ARG A O 1
ATOM 661 N N . PHE A 1 87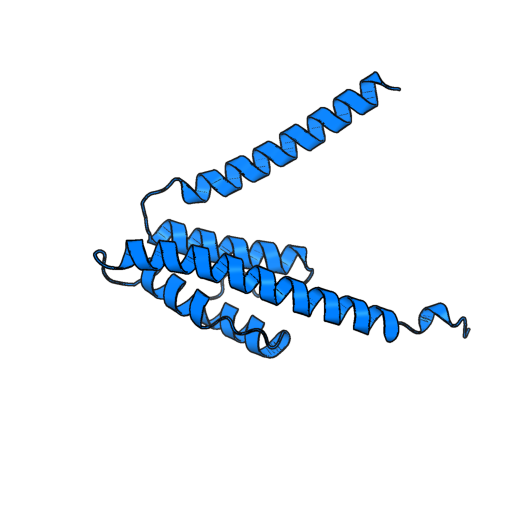 ? -11.554 4.201 11.039 1.00 90.62 87 PHE A N 1
ATOM 662 C CA . PHE A 1 87 ? -12.907 4.444 11.541 1.00 90.62 87 PHE A CA 1
ATOM 663 C C . PHE A 1 87 ? -13.149 3.874 12.941 1.00 90.62 87 PHE A C 1
ATOM 665 O O . PHE A 1 87 ? -14.144 4.227 13.569 1.00 90.62 87 PHE A O 1
ATOM 672 N N . GLY A 1 88 ? -12.250 3.026 13.448 1.00 87.81 88 GLY A N 1
ATOM 673 C CA . GLY A 1 88 ? -12.371 2.440 14.777 1.00 87.81 88 GLY A CA 1
ATOM 674 C C . GLY A 1 88 ? -12.126 3.430 15.925 1.00 87.81 88 GLY A C 1
ATOM 675 O O . GLY A 1 88 ? -11.663 4.561 15.719 1.00 87.81 88 GLY A O 1
ATOM 676 N N . PRO A 1 89 ? -12.444 3.012 17.163 1.00 89.06 89 PRO A N 1
ATOM 677 C CA . PRO A 1 89 ? -12.298 3.849 18.346 1.00 89.06 89 PRO A CA 1
ATOM 678 C C . PRO A 1 89 ? -10.820 4.193 18.628 1.00 89.06 89 PRO A C 1
ATOM 680 O O . PRO A 1 89 ? -9.933 3.374 18.371 1.00 89.06 89 PRO A O 1
ATOM 683 N N . PRO A 1 90 ? -10.517 5.374 19.211 1.00 83.50 90 PRO A N 1
ATOM 684 C CA . PRO A 1 90 ? -9.139 5.850 19.385 1.00 83.50 90 PRO A CA 1
ATOM 685 C C . PRO A 1 90 ? -8.227 4.901 20.173 1.00 83.50 90 PRO A C 1
ATOM 687 O O . PRO A 1 90 ? -7.028 4.853 19.905 1.00 83.50 90 PRO A O 1
ATOM 690 N N . GLY A 1 91 ? -8.794 4.145 21.122 1.00 84.31 91 GLY A N 1
ATOM 691 C CA . GLY A 1 91 ? -8.054 3.202 21.964 1.00 84.31 91 GLY A CA 1
ATOM 692 C C . GLY A 1 91 ? -7.425 2.046 21.183 1.00 84.31 91 GLY A C 1
ATOM 693 O O . GLY A 1 91 ? -6.290 1.680 21.467 1.00 84.31 91 GLY A O 1
ATOM 694 N N . THR A 1 92 ? -8.108 1.524 20.159 1.00 88.88 92 THR A N 1
ATOM 695 C CA . THR A 1 92 ? -7.617 0.394 19.347 1.00 88.88 92 THR A CA 1
ATOM 696 C C . THR A 1 92 ? -7.045 0.832 18.000 1.00 88.88 92 THR A C 1
ATOM 698 O O . THR A 1 92 ? -6.267 0.101 17.387 1.00 88.88 92 THR A O 1
ATOM 701 N N . ALA A 1 93 ? -7.359 2.049 17.543 1.00 88.44 93 ALA A N 1
ATOM 702 C CA . ALA A 1 93 ? -6.957 2.547 16.228 1.00 88.44 93 ALA A CA 1
ATOM 703 C C . ALA A 1 93 ? -5.434 2.510 16.004 1.00 88.44 93 ALA A C 1
ATOM 705 O O . ALA A 1 93 ? -4.968 2.264 14.891 1.00 88.44 93 ALA A O 1
ATOM 706 N N . ARG A 1 94 ? -4.631 2.726 17.056 1.00 87.88 94 ARG A N 1
ATOM 707 C CA . ARG A 1 94 ? -3.164 2.672 16.958 1.00 87.88 94 ARG A CA 1
ATOM 708 C C . ARG A 1 94 ? -2.641 1.258 16.713 1.00 87.88 94 ARG A C 1
ATOM 710 O O . ARG A 1 94 ? -1.736 1.092 15.896 1.00 87.88 94 ARG A O 1
ATOM 717 N N . GLU A 1 95 ? -3.177 0.267 17.413 1.00 91.00 95 GLU A N 1
ATOM 718 C CA . GLU A 1 95 ? -2.803 -1.139 17.230 1.00 91.00 95 GLU A CA 1
ATOM 719 C C . GLU A 1 95 ? -3.251 -1.629 15.855 1.00 91.00 95 GLU A C 1
ATOM 721 O O . GLU A 1 95 ? -2.426 -2.142 15.098 1.00 91.00 95 GLU A O 1
ATOM 726 N N . ALA A 1 96 ? -4.487 -1.306 15.468 1.00 93.50 96 ALA A N 1
ATOM 727 C CA . ALA A 1 96 ? -5.016 -1.576 14.136 1.00 93.50 96 ALA A CA 1
ATOM 728 C C . ALA A 1 96 ? -4.152 -0.945 13.028 1.00 93.50 96 ALA A C 1
ATOM 730 O O . ALA A 1 96 ? -3.906 -1.559 11.994 1.00 93.50 96 ALA A O 1
ATOM 731 N N . ALA A 1 97 ? -3.607 0.259 13.239 1.00 91.19 97 ALA A N 1
ATOM 732 C CA . ALA A 1 97 ? -2.713 0.894 12.270 1.00 91.19 97 ALA A CA 1
ATOM 733 C C . ALA A 1 97 ? -1.366 0.159 12.127 1.00 91.19 97 ALA A C 1
ATOM 735 O O . ALA A 1 97 ? -0.776 0.131 11.042 1.00 91.19 97 ALA A O 1
ATOM 736 N N . LEU A 1 98 ? -0.847 -0.429 13.209 1.00 91.19 98 LEU A N 1
ATOM 737 C CA . LEU A 1 98 ? 0.358 -1.261 13.159 1.00 91.19 98 LEU A CA 1
ATOM 738 C C . LEU A 1 98 ? 0.079 -2.600 12.476 1.00 91.19 98 LEU A C 1
ATOM 740 O O . LEU A 1 98 ? 0.907 -3.053 11.682 1.00 91.19 98 LEU A O 1
ATOM 744 N N . GLU A 1 99 ? -1.077 -3.192 12.751 1.00 94.25 99 GLU A N 1
ATOM 745 C CA . GLU A 1 99 ? -1.560 -4.407 12.104 1.00 94.25 99 GLU A CA 1
ATOM 746 C C . GLU A 1 99 ? -1.753 -4.191 10.601 1.00 94.25 99 GLU A C 1
ATOM 748 O O . GLU A 1 99 ? -1.142 -4.901 9.807 1.00 94.25 99 GLU A O 1
ATOM 753 N N . ALA A 1 100 ? -2.422 -3.110 10.189 1.00 93.88 100 ALA A N 1
ATOM 754 C CA . ALA A 1 100 ? -2.591 -2.741 8.784 1.00 93.88 100 ALA A CA 1
ATOM 755 C C . ALA A 1 100 ? -1.247 -2.632 8.044 1.00 93.88 100 ALA A C 1
ATOM 757 O O . ALA A 1 100 ? -1.120 -3.059 6.897 1.00 93.88 100 ALA A O 1
ATOM 758 N N . LYS A 1 101 ? -0.195 -2.120 8.701 1.00 92.56 101 LYS A N 1
ATOM 759 C CA . LYS A 1 101 ? 1.160 -2.076 8.121 1.00 92.56 101 LYS A CA 1
ATOM 760 C C . LYS A 1 101 ? 1.793 -3.459 7.974 1.00 92.56 101 LYS A C 1
ATOM 762 O O . LYS A 1 101 ? 2.579 -3.654 7.043 1.00 92.56 101 LYS A O 1
ATOM 767 N N . ARG A 1 102 ? 1.542 -4.379 8.909 1.00 94.62 102 ARG A N 1
ATOM 768 C CA . ARG A 1 102 ? 2.029 -5.765 8.833 1.00 94.62 102 ARG A CA 1
ATOM 769 C C . ARG A 1 102 ? 1.299 -6.509 7.721 1.00 94.62 102 ARG A C 1
ATOM 771 O O . ARG A 1 102 ? 1.964 -7.010 6.817 1.00 94.62 102 ARG A O 1
ATOM 778 N N . GLU A 1 103 ? -0.024 -6.447 7.719 1.00 96.12 103 GLU A N 1
ATOM 779 C CA . GLU A 1 103 ? -0.872 -7.075 6.709 1.00 96.12 103 GLU A CA 1
ATOM 780 C C . GLU A 1 103 ? -0.588 -6.538 5.307 1.00 96.12 103 GLU A C 1
ATOM 782 O O . GLU A 1 103 ? -0.428 -7.312 4.370 1.00 96.12 103 GLU A O 1
ATOM 787 N N . LEU A 1 104 ? -0.364 -5.228 5.147 1.00 94.31 104 LEU A N 1
ATOM 788 C CA . LEU A 1 104 ? 0.036 -4.661 3.856 1.00 94.31 104 LEU A CA 1
ATOM 789 C C . LEU A 1 104 ? 1.350 -5.260 3.331 1.00 94.31 104 LEU A C 1
ATOM 791 O O . LEU A 1 104 ? 1.538 -5.431 2.124 1.00 94.31 104 LEU A O 1
ATOM 795 N N . ARG A 1 105 ? 2.315 -5.538 4.216 1.00 93.62 105 ARG A N 1
ATOM 796 C CA . ARG A 1 105 ? 3.580 -6.159 3.801 1.00 93.62 105 ARG A CA 1
ATOM 797 C C . ARG A 1 105 ? 3.353 -7.584 3.323 1.00 93.62 105 ARG A C 1
ATOM 799 O O . ARG A 1 105 ? 3.961 -7.955 2.320 1.00 93.62 105 ARG A O 1
ATOM 806 N N . GLU A 1 106 ? 2.505 -8.341 4.008 1.00 95.06 106 GLU A N 1
ATOM 807 C CA . GLU A 1 106 ? 2.215 -9.722 3.635 1.00 95.06 106 GLU A CA 1
ATOM 808 C C . GLU A 1 106 ? 1.352 -9.803 2.373 1.00 95.06 106 GLU A C 1
ATOM 810 O O . GLU A 1 106 ? 1.688 -10.536 1.445 1.00 95.06 106 GLU A O 1
ATOM 815 N N . LEU A 1 107 ? 0.337 -8.948 2.249 1.00 94.38 107 LEU A N 1
ATOM 816 C CA . LEU A 1 107 ? -0.466 -8.812 1.038 1.00 94.38 107 LEU A CA 1
ATOM 817 C C . LEU A 1 107 ? 0.407 -8.507 -0.184 1.00 94.38 107 LEU A C 1
ATOM 819 O O . LEU A 1 107 ? 0.331 -9.214 -1.181 1.00 94.38 107 LEU A O 1
ATOM 823 N N . LYS A 1 108 ? 1.333 -7.542 -0.104 1.00 94.06 108 LYS A N 1
ATOM 824 C CA . LYS A 1 108 ? 2.270 -7.280 -1.214 1.00 94.06 108 LYS A CA 1
ATOM 825 C C . LYS A 1 108 ? 3.172 -8.471 -1.538 1.00 94.06 108 LYS A C 1
ATOM 827 O O . LYS A 1 108 ? 3.548 -8.640 -2.693 1.00 94.06 108 LYS A O 1
ATOM 832 N N . ARG A 1 109 ? 3.572 -9.276 -0.548 1.00 92.81 109 ARG A N 1
ATOM 833 C CA . ARG A 1 109 ? 4.359 -10.497 -0.799 1.00 92.81 109 ARG A CA 1
ATOM 834 C C . ARG A 1 109 ? 3.530 -11.535 -1.548 1.00 92.81 109 ARG A C 1
ATOM 836 O O . ARG A 1 109 ? 4.037 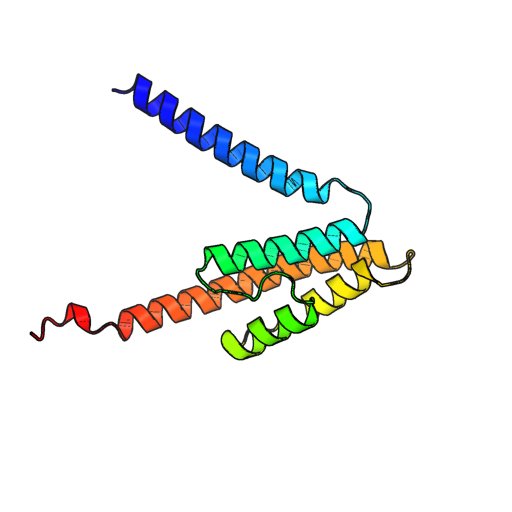-12.105 -2.511 1.00 92.81 109 ARG A O 1
ATOM 843 N N . ARG A 1 110 ? 2.275 -11.743 -1.140 1.00 93.31 110 ARG A N 1
ATOM 844 C CA . ARG A 1 110 ? 1.312 -12.613 -1.833 1.00 93.31 110 ARG A CA 1
ATOM 845 C C . ARG A 1 110 ? 1.055 -12.126 -3.263 1.00 93.31 110 ARG A C 1
ATOM 847 O O . ARG A 1 110 ? 1.304 -12.877 -4.196 1.00 93.31 110 ARG A O 1
ATOM 854 N N . LEU A 1 111 ? 0.728 -10.845 -3.436 1.00 91.25 111 LEU A N 1
ATOM 855 C CA . LEU A 1 111 ? 0.497 -10.224 -4.745 1.00 91.25 111 LEU A CA 1
ATOM 856 C C . LEU A 1 111 ? 1.691 -10.349 -5.688 1.00 91.25 111 LEU A C 1
ATOM 858 O O . LEU A 1 111 ? 1.506 -10.661 -6.855 1.00 91.25 111 LEU A O 1
ATOM 862 N N . ARG A 1 112 ? 2.923 -10.135 -5.204 1.00 89.25 112 ARG A N 1
ATOM 863 C CA . ARG A 1 112 ? 4.114 -10.336 -6.045 1.00 89.25 112 ARG A CA 1
ATOM 864 C C . ARG A 1 112 ? 4.169 -11.758 -6.583 1.00 89.25 112 ARG A C 1
ATOM 866 O O . ARG A 1 112 ? 4.409 -11.923 -7.768 1.00 89.25 112 ARG A O 1
ATOM 873 N N . ARG A 1 113 ? 3.949 -12.767 -5.733 1.00 85.75 113 ARG A N 1
ATOM 874 C CA . ARG A 1 113 ? 3.992 -14.172 -6.162 1.00 85.75 113 ARG A CA 1
ATOM 875 C C . ARG A 1 113 ? 2.978 -14.439 -7.274 1.00 85.75 113 ARG A C 1
ATOM 877 O O . ARG A 1 113 ? 3.388 -14.934 -8.317 1.00 85.75 113 ARG A O 1
ATOM 884 N N . GLU A 1 114 ? 1.725 -14.029 -7.096 1.00 83.75 114 GLU A N 1
ATOM 885 C CA . GLU A 1 114 ? 0.680 -14.265 -8.102 1.00 83.75 114 GLU A CA 1
ATOM 886 C C . GLU A 1 114 ? 0.886 -13.465 -9.392 1.00 83.75 114 GLU A C 1
ATOM 888 O O . GLU A 1 114 ? 0.794 -14.015 -10.487 1.00 83.75 114 GLU A O 1
ATOM 893 N N . LEU A 1 115 ? 1.257 -12.186 -9.301 1.00 80.12 115 LEU A N 1
ATOM 894 C CA . LEU A 1 115 ? 1.496 -11.361 -10.490 1.00 80.12 115 LEU A CA 1
ATOM 895 C C . LEU A 1 115 ? 2.688 -11.876 -11.316 1.00 80.12 115 LEU A C 1
ATOM 897 O O . LEU A 1 115 ? 2.605 -11.922 -12.540 1.00 80.12 115 LEU A O 1
ATOM 901 N N . PHE A 1 116 ? 3.753 -12.365 -10.668 1.00 71.75 116 PHE A N 1
ATOM 902 C CA . PHE A 1 116 ? 4.859 -13.029 -11.371 1.00 71.75 116 PHE A CA 1
ATOM 903 C C . PHE A 1 116 ? 4.434 -14.346 -12.041 1.00 71.75 116 PHE A C 1
ATOM 905 O O . PHE A 1 116 ? 4.958 -14.684 -13.105 1.00 71.75 116 PHE A O 1
ATOM 912 N N . VAL A 1 117 ? 3.510 -15.103 -11.440 1.00 68.06 117 VAL A N 1
ATOM 913 C CA . VAL A 1 117 ? 2.961 -16.326 -12.050 1.00 68.06 117 VAL A CA 1
ATOM 914 C C . VAL A 1 117 ? 2.133 -15.977 -13.283 1.00 68.06 117 VAL A C 1
ATOM 916 O O . VAL A 1 117 ? 2.322 -16.600 -14.328 1.00 68.06 117 VAL A O 1
ATOM 919 N N . LEU A 1 118 ? 1.290 -14.946 -13.204 1.00 64.94 118 LEU A N 1
ATOM 920 C CA . LEU A 1 118 ? 0.493 -14.471 -14.334 1.00 64.94 118 LEU A CA 1
ATOM 921 C C . LEU A 1 118 ? 1.365 -13.948 -15.481 1.00 64.94 118 LEU A C 1
ATOM 923 O O . LEU A 1 118 ? 1.109 -14.299 -16.630 1.00 64.94 118 LEU A O 1
ATOM 927 N N . ASP A 1 119 ? 2.426 -13.187 -15.201 1.00 62.62 119 ASP A N 1
ATOM 928 C CA . ASP A 1 119 ? 3.369 -12.731 -16.233 1.00 62.62 119 ASP A CA 1
ATOM 929 C C . ASP A 1 119 ? 4.110 -13.901 -16.895 1.00 62.62 119 ASP A C 1
ATOM 931 O O . ASP A 1 119 ? 4.275 -13.928 -18.118 1.00 62.62 119 ASP A O 1
ATOM 935 N N . ARG A 1 120 ? 4.505 -14.917 -16.115 1.00 60.78 120 ARG A N 1
ATOM 936 C CA . ARG A 1 120 ? 5.120 -16.139 -16.652 1.00 60.78 120 ARG A CA 1
ATOM 937 C C . ARG A 1 120 ? 4.132 -16.932 -17.513 1.00 60.78 120 ARG A C 1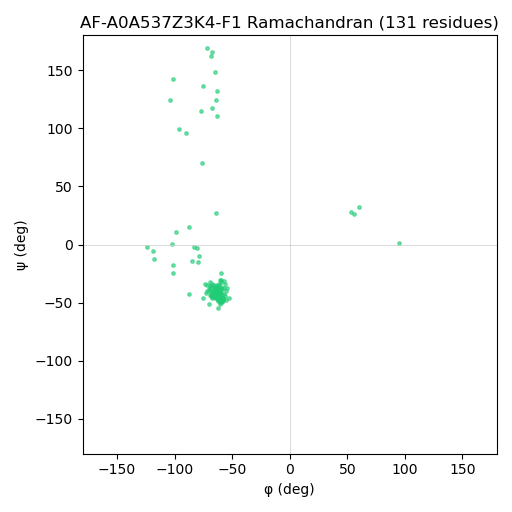
ATOM 939 O O . ARG A 1 120 ? 4.503 -17.366 -18.601 1.00 60.78 120 ARG A O 1
ATOM 946 N N . ALA A 1 121 ? 2.887 -17.093 -17.067 1.00 60.31 121 ALA A N 1
ATOM 947 C CA . ALA A 1 121 ? 1.842 -17.771 -17.830 1.00 60.31 121 ALA A CA 1
ATOM 948 C C . ALA A 1 121 ? 1.520 -17.012 -19.128 1.00 60.31 121 ALA A C 1
ATOM 950 O O . ALA A 1 121 ? 1.429 -17.612 -20.195 1.00 60.31 121 ALA A O 1
ATOM 951 N N . ARG A 1 122 ? 1.447 -15.678 -19.075 1.00 60.16 122 ARG A N 1
ATOM 952 C CA . ARG A 1 122 ? 1.231 -14.824 -20.251 1.00 60.16 122 ARG A CA 1
ATOM 953 C C . ARG A 1 122 ? 2.394 -14.896 -21.240 1.00 60.16 122 ARG A C 1
ATOM 955 O O . ARG A 1 122 ? 2.158 -14.899 -22.444 1.00 60.16 122 ARG A O 1
ATOM 962 N N . GLY A 1 123 ? 3.629 -15.010 -20.748 1.00 56.50 123 GLY A N 1
ATOM 963 C CA . GLY A 1 123 ? 4.810 -15.283 -21.571 1.00 56.50 123 GLY A CA 1
ATOM 964 C C . GLY A 1 123 ? 4.743 -16.635 -22.287 1.00 56.50 123 GLY A C 1
ATOM 965 O O . GLY A 1 123 ? 5.141 -16.723 -23.443 1.00 56.50 123 GLY A O 1
ATOM 966 N N . PHE A 1 124 ? 4.169 -17.657 -21.645 1.00 54.22 124 PHE A N 1
ATOM 967 C CA . PHE A 1 124 ? 3.930 -18.972 -22.254 1.00 54.22 124 PHE A CA 1
ATOM 968 C C . PHE A 1 124 ? 2.800 -18.968 -23.296 1.00 54.22 124 PHE A C 1
ATOM 970 O O . PHE A 1 124 ? 2.895 -19.669 -24.298 1.00 54.22 124 PHE A O 1
ATOM 977 N N . VAL A 1 125 ? 1.746 -18.170 -23.093 1.00 54.72 125 VAL A N 1
ATOM 978 C CA . VAL A 1 125 ? 0.610 -18.067 -24.034 1.00 54.72 125 VAL A CA 1
ATOM 979 C C . VAL A 1 125 ? 0.884 -17.065 -25.170 1.00 54.72 125 VAL A C 1
ATOM 981 O O . VAL A 1 125 ? 0.214 -17.084 -26.201 1.00 54.72 125 VAL A O 1
ATOM 984 N N . SER A 1 126 ? 1.912 -16.219 -25.048 1.00 48.88 126 SER A N 1
ATOM 985 C CA . SER A 1 126 ? 2.400 -15.357 -26.130 1.00 48.88 126 SER A CA 1
ATOM 986 C C . SER A 1 126 ? 3.209 -16.168 -27.153 1.00 48.88 126 SER A C 1
ATOM 988 O O . SER A 1 126 ? 4.416 -15.978 -27.318 1.00 48.88 126 SER A O 1
ATOM 990 N N . LEU A 1 127 ? 2.513 -17.020 -27.910 1.00 48.56 127 LEU A N 1
ATOM 991 C CA . LEU A 1 127 ? 2.983 -17.788 -29.075 1.00 48.56 127 LEU A CA 1
ATOM 992 C C . LEU A 1 127 ? 3.415 -16.907 -30.269 1.00 48.56 127 LEU A C 1
ATOM 994 O O . LEU A 1 127 ? 3.379 -17.334 -31.418 1.00 48.56 127 LEU A O 1
ATOM 998 N N . ARG A 1 128 ? 3.860 -15.669 -30.026 1.00 50.06 128 ARG A N 1
ATOM 999 C CA . ARG A 1 128 ? 4.515 -14.831 -31.038 1.00 50.06 128 ARG A CA 1
ATOM 1000 C C . ARG A 1 128 ? 5.985 -15.215 -31.240 1.00 50.06 128 ARG A C 1
ATOM 1002 O O . ARG A 1 128 ? 6.576 -14.820 -32.236 1.00 50.06 128 ARG A O 1
ATOM 1009 N N . SER A 1 129 ? 6.570 -15.996 -30.326 1.00 49.12 129 SER A N 1
ATOM 1010 C CA . SER A 1 129 ? 7.943 -16.506 -30.449 1.00 49.12 129 SER A CA 1
ATOM 1011 C C . SER A 1 129 ? 8.072 -17.777 -31.300 1.00 49.12 129 SER A C 1
ATOM 1013 O O . SER A 1 129 ? 9.192 -18.231 -31.508 1.00 49.12 129 SER A O 1
ATOM 1015 N N . LEU A 1 130 ? 6.967 -18.334 -31.819 1.00 51.28 130 LEU A N 1
ATOM 1016 C CA . LEU A 1 130 ? 6.993 -19.518 -32.693 1.00 51.28 130 LEU A CA 1
ATOM 1017 C C . LEU A 1 130 ? 6.898 -19.208 -34.194 1.00 51.28 130 LEU A C 1
ATOM 1019 O O . LEU A 1 130 ? 6.758 -20.133 -34.983 1.00 51.28 130 LEU A O 1
ATOM 1023 N N . GLY A 1 131 ? 7.024 -17.944 -34.612 1.00 53.72 131 GLY A N 1
ATOM 1024 C CA . GLY A 1 131 ? 7.346 -17.635 -36.011 1.00 53.72 131 GLY A CA 1
ATOM 1025 C C . GLY A 1 131 ? 6.338 -18.130 -37.055 1.00 53.72 131 GLY A C 1
ATOM 1026 O O . GLY A 1 131 ? 6.744 -18.449 -38.164 1.00 53.72 131 GLY A O 1
ATOM 1027 N N . PHE A 1 132 ? 5.044 -18.179 -36.732 1.00 47.38 132 PHE A N 1
ATOM 1028 C CA . PHE A 1 132 ? 4.008 -18.284 -37.758 1.00 47.38 132 PHE A CA 1
ATOM 1029 C C . PHE A 1 132 ? 3.565 -16.882 -38.180 1.00 47.38 132 PHE A C 1
ATOM 1031 O O . PHE A 1 132 ? 2.729 -16.254 -37.527 1.00 47.38 132 PHE A O 1
ATOM 1038 N N . SER A 1 133 ? 4.162 -16.404 -39.269 1.00 48.34 133 SER A N 1
ATOM 1039 C CA . SER A 1 133 ? 3.503 -15.586 -40.286 1.00 48.34 133 SER A CA 1
ATOM 1040 C C . SER A 1 133 ? 4.122 -15.872 -41.643 1.00 48.34 133 SER A C 1
ATOM 1042 O O . SER A 1 133 ? 5.313 -16.247 -41.674 1.00 48.34 133 SER A O 1
#

Sequence (133 aa):
MAFLLLLAAGAVAAISLLKLARRRARYLTRDPRRIAAACGRELSDFLLDQRFPVRGGGTFGELRDEIEDRLAVEAGAFTRAADAARFGPPGTAREAALEAKRELRELKRRLRRELFVLDRARGFVSLRSLGFS

Radius of gyration: 19.0 Å; Cα contacts (8 Å, |Δi|>4): 109; chains: 1; bounding box: 47×32×62 Å

Secondary structure (DSSP, 8-state):
-HHHHHHHHHHHHHHHHHHHHHHHHTT----HHHHHHHHHHHHHHHHHHTT----TT--HHHHHHHHHHHH----HHHHHHHHHHHHS-HHHHHHHHHHHHHHHHHHHHHHHHHHHHHHHHHHHH-GGGG---